Protein AF-A0A966SPJ3-F1 (afdb_monomer_lite)

Secondary structure (DSSP, 8-state):
-----B-HHHHHHHHHS-HHHHHHHHH-EEETTTTEEE-EEEEEEEEETTEEEEEEEETTT--EEEEEE--S-------

Foldseek 3Di:
DPPAAEDPLLVVLLVVDDPVRNVVQQQFFQDPVVRGGGHFPSWHWYDDPQWIKIWGAGPPPRDITIDIGDSDPPPPPPD

pLDDT: mean 88.54, std 16.13, range [39.66, 98.12]

Radius of gyration: 12.95 Å; chains: 1; bounding box: 31×40×26 Å

Structure (mmCIF, N/CA/C/O backbone):
data_AF-A0A966SPJ3-F1
#
_entry.id   AF-A0A966SPJ3-F1
#
loop_
_atom_site.group_PDB
_atom_site.id
_atom_site.type_symbol
_atom_site.label_atom_id
_atom_site.label_alt_id
_atom_site.label_comp_id
_atom_site.label_asym_id
_atom_site.label_entity_id
_atom_site.label_seq_id
_atom_site.pdbx_PDB_ins_code
_atom_site.Cartn_x
_atom_site.Cartn_y
_atom_site.Cartn_z
_atom_site.occupancy
_atom_site.B_iso_or_equiv
_atom_site.auth_seq_id
_atom_site.auth_comp_id
_atom_site.auth_asym_id
_atom_site.auth_atom_id
_atom_site.pdbx_PDB_model_num
ATOM 1 N N . MET A 1 1 ? 8.655 12.752 4.180 1.00 39.66 1 MET A N 1
ATOM 2 C CA . MET A 1 1 ? 7.802 11.647 3.696 1.00 39.66 1 MET A CA 1
ATOM 3 C C . MET A 1 1 ? 8.283 10.397 4.403 1.00 39.66 1 MET A C 1
ATOM 5 O O . MET A 1 1 ? 9.477 10.174 4.357 1.00 39.66 1 MET A O 1
ATOM 9 N N . GLY A 1 2 ? 7.425 9.672 5.125 1.00 41.25 2 GLY A N 1
ATOM 10 C CA . GLY A 1 2 ? 7.847 8.476 5.861 1.00 41.25 2 GLY A CA 1
ATOM 11 C C . GLY A 1 2 ? 8.308 7.395 4.891 1.00 41.25 2 GLY A C 1
ATOM 12 O O . GLY A 1 2 ? 7.523 6.921 4.072 1.00 41.25 2 GLY A O 1
ATOM 13 N N . ASP A 1 3 ? 9.588 7.064 4.954 1.00 49.44 3 ASP A N 1
ATOM 14 C CA . ASP A 1 3 ? 10.248 6.066 4.126 1.00 49.44 3 ASP A CA 1
ATOM 15 C C . ASP A 1 3 ? 9.804 4.695 4.636 1.00 49.44 3 ASP A C 1
ATOM 17 O O . ASP A 1 3 ? 10.383 4.111 5.554 1.00 49.44 3 ASP A O 1
ATOM 21 N N . GLY A 1 4 ? 8.706 4.192 4.075 1.00 59.78 4 GLY A N 1
ATOM 22 C CA . GLY A 1 4 ? 8.328 2.800 4.252 1.00 59.78 4 GLY A CA 1
ATOM 23 C C . GLY A 1 4 ? 9.530 1.923 3.920 1.00 59.78 4 GLY A C 1
ATOM 24 O O . GLY A 1 4 ? 10.057 1.990 2.810 1.00 59.78 4 GLY A O 1
ATOM 25 N N . LYS A 1 5 ? 10.013 1.131 4.884 1.00 85.56 5 LYS A N 1
ATOM 26 C CA . LYS A 1 5 ? 11.113 0.193 4.639 1.00 85.56 5 LYS A CA 1
ATOM 27 C C . LYS A 1 5 ? 10.621 -0.879 3.675 1.00 85.56 5 LYS A C 1
ATOM 29 O O . LYS A 1 5 ? 9.735 -1.658 4.017 1.00 85.56 5 LYS A O 1
ATOM 34 N N . PHE A 1 6 ? 11.193 -0.905 2.479 1.00 92.62 6 PHE A N 1
ATOM 35 C CA . PHE A 1 6 ? 11.014 -2.006 1.544 1.00 92.62 6 PHE A CA 1
ATOM 36 C C . PHE A 1 6 ? 12.211 -2.949 1.643 1.00 92.62 6 PHE A C 1
ATOM 38 O O . PHE A 1 6 ? 13.348 -2.499 1.797 1.00 92.62 6 PHE A O 1
ATOM 45 N N . SER A 1 7 ? 11.975 -4.255 1.521 1.00 93.81 7 SER A N 1
ATOM 46 C CA . SER A 1 7 ? 13.061 -5.181 1.183 1.00 93.81 7 SER A CA 1
ATOM 47 C C . SER A 1 7 ? 13.646 -4.811 -0.186 1.00 93.81 7 SER A C 1
ATOM 49 O O . SER A 1 7 ? 12.944 -4.251 -1.032 1.00 93.81 7 SER A O 1
ATOM 51 N N . THR A 1 8 ? 14.916 -5.139 -0.439 1.00 93.38 8 THR A N 1
ATOM 52 C CA . THR A 1 8 ? 15.582 -4.793 -1.706 1.00 93.38 8 THR A CA 1
ATOM 53 C C . THR A 1 8 ? 14.798 -5.293 -2.918 1.00 93.38 8 THR A C 1
ATOM 55 O O . THR A 1 8 ? 14.580 -4.540 -3.865 1.00 93.38 8 THR A O 1
ATOM 58 N N . ARG A 1 9 ? 14.316 -6.543 -2.880 1.00 93.50 9 ARG A N 1
ATOM 59 C CA . ARG A 1 9 ? 13.551 -7.121 -3.990 1.00 93.50 9 ARG A CA 1
ATOM 60 C C . ARG A 1 9 ? 12.174 -6.470 -4.132 1.00 93.50 9 ARG A C 1
ATOM 62 O O . ARG A 1 9 ? 11.804 -6.109 -5.246 1.00 93.50 9 ARG A O 1
ATOM 69 N N . ALA A 1 10 ? 11.475 -6.220 -3.024 1.00 94.50 10 ALA A N 1
ATOM 70 C CA . ALA A 1 10 ? 10.195 -5.513 -3.055 1.00 94.50 10 ALA A CA 1
ATOM 71 C C . ALA A 1 10 ? 10.333 -4.103 -3.626 1.00 94.50 10 ALA A C 1
ATOM 73 O O . ALA A 1 10 ? 9.464 -3.666 -4.365 1.00 94.50 10 ALA A O 1
ATOM 74 N N . ALA A 1 11 ? 11.413 -3.383 -3.306 1.00 94.06 11 ALA A N 1
ATOM 75 C CA . ALA A 1 11 ? 11.651 -2.045 -3.838 1.00 94.06 11 ALA A CA 1
ATOM 76 C C . ALA A 1 11 ? 11.818 -2.070 -5.364 1.00 94.06 11 ALA A C 1
ATOM 78 O O . ALA A 1 11 ? 11.263 -1.213 -6.051 1.00 94.06 11 ALA A O 1
ATOM 79 N N . VAL A 1 12 ? 12.533 -3.071 -5.892 1.00 93.56 12 VAL A N 1
ATOM 80 C CA . VAL A 1 12 ? 12.692 -3.269 -7.339 1.00 93.56 12 VAL A CA 1
ATOM 81 C C . VAL A 1 12 ? 11.340 -3.557 -7.987 1.00 93.56 12 VAL A C 1
ATOM 83 O O . VAL A 1 12 ? 10.955 -2.825 -8.895 1.00 93.56 12 VAL A O 1
ATOM 86 N N . LEU A 1 13 ? 10.584 -4.538 -7.489 1.00 93.50 13 LEU A N 1
ATOM 87 C CA . LEU A 1 13 ? 9.263 -4.893 -8.028 1.00 93.50 13 LEU A CA 1
ATOM 88 C C . LEU A 1 13 ? 8.265 -3.734 -7.912 1.00 93.50 13 LEU A C 1
ATOM 90 O O . LEU A 1 13 ? 7.579 -3.387 -8.860 1.00 93.50 13 LEU A O 1
ATOM 94 N N . TRP A 1 14 ? 8.239 -3.041 -6.780 1.00 94.50 14 TRP A N 1
ATOM 95 C CA . TRP A 1 14 ? 7.397 -1.864 -6.597 1.00 94.50 14 TRP A CA 1
ATOM 96 C C . TRP A 1 14 ? 7.773 -0.725 -7.552 1.00 94.50 14 TRP A C 1
ATOM 98 O O . TRP A 1 14 ? 6.909 0.038 -7.976 1.00 94.50 14 TRP A O 1
ATOM 108 N N . SER A 1 15 ? 9.052 -0.593 -7.918 1.00 93.06 15 SER A N 1
ATOM 109 C CA . SER A 1 15 ? 9.512 0.457 -8.834 1.00 93.06 15 SER A CA 1
ATOM 110 C C . SER A 1 15 ? 9.091 0.236 -10.290 1.00 93.06 15 SER A C 1
ATOM 112 O O . SER A 1 15 ? 8.987 1.219 -11.024 1.00 93.06 15 SER A O 1
ATOM 114 N N . THR A 1 16 ? 8.799 -1.008 -10.698 1.00 93.56 16 THR A N 1
ATOM 115 C CA . THR A 1 16 ? 8.305 -1.316 -12.054 1.00 93.56 16 THR A CA 1
ATOM 116 C C . THR A 1 16 ? 6.853 -0.877 -12.248 1.00 93.56 16 THR A C 1
ATOM 118 O O . THR A 1 16 ? 6.424 -0.634 -13.375 1.00 93.56 16 THR A O 1
ATOM 121 N N . ILE A 1 17 ? 6.101 -0.706 -11.156 1.00 92.25 17 ILE A N 1
ATOM 122 C CA . ILE A 1 17 ? 4.705 -0.278 -11.192 1.00 92.25 17 ILE A CA 1
ATOM 123 C C . ILE A 1 17 ? 4.635 1.244 -11.430 1.00 92.25 17 ILE A C 1
ATOM 125 O O . ILE A 1 17 ? 5.196 2.031 -10.647 1.00 92.25 17 ILE A O 1
ATOM 129 N N . PRO A 1 18 ? 3.896 1.711 -12.459 1.00 95.12 18 PRO A N 1
ATOM 130 C CA . PRO A 1 18 ? 3.735 3.136 -12.729 1.00 95.12 18 PRO A CA 1
ATOM 131 C C . PRO A 1 18 ? 3.243 3.903 -11.500 1.00 95.12 18 PRO A C 1
ATOM 133 O O . PRO A 1 18 ? 2.386 3.428 -10.755 1.00 95.12 18 PRO A O 1
ATOM 136 N N . LYS A 1 19 ? 3.748 5.126 -11.296 1.00 94.00 19 LYS A N 1
ATOM 137 C CA . LYS A 1 19 ? 3.421 5.950 -10.117 1.00 94.00 19 LYS A CA 1
ATOM 138 C C . LYS A 1 19 ? 1.908 6.075 -9.883 1.00 94.00 19 LYS A C 1
ATOM 140 O O . LYS A 1 19 ? 1.452 5.871 -8.766 1.00 94.00 19 LYS A O 1
ATOM 145 N N . GLN A 1 20 ? 1.135 6.326 -10.940 1.00 95.44 20 GLN A N 1
ATOM 146 C CA . GLN A 1 20 ? -0.324 6.439 -10.847 1.00 95.44 20 GLN A CA 1
ATOM 147 C C . GLN A 1 20 ? -0.991 5.123 -10.405 1.00 95.44 20 GLN A C 1
ATOM 149 O O . GLN A 1 20 ? -1.957 5.142 -9.646 1.00 95.44 20 GLN A O 1
ATOM 154 N N . ALA A 1 21 ? -0.475 3.974 -10.849 1.00 95.00 21 ALA A N 1
ATOM 155 C CA . ALA A 1 21 ? -0.972 2.673 -10.411 1.00 95.00 21 ALA A CA 1
ATOM 156 C C . ALA A 1 21 ? -0.625 2.422 -8.936 1.00 95.00 21 ALA A C 1
ATOM 158 O O . ALA A 1 21 ? -1.496 2.014 -8.172 1.00 95.00 21 ALA A O 1
ATOM 159 N N . ARG A 1 22 ? 0.594 2.769 -8.500 1.00 95.62 22 ARG A N 1
ATOM 160 C CA . ARG A 1 22 ? 0.983 2.714 -7.082 1.00 95.62 22 ARG A CA 1
ATOM 161 C C . ARG A 1 22 ? 0.083 3.569 -6.197 1.00 95.62 22 ARG A C 1
ATOM 163 O O . ARG A 1 22 ? -0.380 3.090 -5.171 1.00 95.62 22 ARG A O 1
ATOM 170 N N . GLU A 1 23 ? -0.213 4.802 -6.599 1.00 95.69 23 GLU A N 1
ATOM 171 C CA . GLU A 1 23 ? -1.128 5.687 -5.863 1.00 95.69 23 GLU A CA 1
ATOM 172 C C . GLU A 1 23 ? -2.527 5.071 -5.725 1.00 95.69 23 GLU A C 1
ATOM 174 O O . GLU A 1 23 ? -3.100 5.080 -4.637 1.00 95.69 23 GLU A O 1
ATOM 179 N N . ARG A 1 24 ? -3.053 4.464 -6.798 1.00 96.62 24 ARG A N 1
ATOM 180 C CA . ARG A 1 24 ? -4.342 3.757 -6.755 1.00 96.62 24 ARG A CA 1
ATOM 181 C C . ARG A 1 24 ? -4.309 2.541 -5.834 1.00 96.62 24 ARG A C 1
ATOM 183 O O . ARG A 1 24 ? -5.264 2.348 -5.089 1.00 96.62 24 ARG A O 1
ATOM 190 N N . ILE A 1 25 ? -3.233 1.756 -5.858 1.00 96.25 25 ILE A N 1
ATOM 191 C CA . ILE A 1 25 ? -3.052 0.602 -4.966 1.00 96.25 25 ILE A CA 1
ATOM 192 C C . ILE A 1 25 ? -3.044 1.059 -3.504 1.00 96.25 25 ILE A C 1
ATOM 194 O O . ILE A 1 25 ? -3.763 0.498 -2.682 1.00 96.25 25 ILE A O 1
ATOM 198 N N . LEU A 1 26 ? -2.279 2.107 -3.184 1.00 96.75 26 LEU A N 1
ATOM 199 C CA . LEU A 1 26 ? -2.187 2.637 -1.822 1.00 96.75 26 LEU A CA 1
ATOM 200 C C . LEU A 1 26 ? -3.508 3.249 -1.335 1.00 96.75 26 LEU A C 1
ATOM 202 O O . LEU A 1 26 ? -3.789 3.213 -0.141 1.00 96.75 26 LEU A O 1
ATOM 206 N N . ALA A 1 27 ? -4.328 3.792 -2.236 1.00 96.88 27 ALA A N 1
ATOM 207 C CA . ALA A 1 27 ? -5.643 4.334 -1.900 1.00 96.88 27 ALA A CA 1
ATOM 208 C C . ALA A 1 27 ? -6.731 3.259 -1.709 1.00 96.88 27 ALA A C 1
ATOM 210 O O . ALA A 1 27 ? -7.765 3.561 -1.117 1.00 96.88 27 ALA A O 1
ATOM 211 N N . ASN A 1 28 ? -6.519 2.033 -2.206 1.00 96.44 28 ASN A N 1
ATOM 212 C CA . ASN A 1 28 ? -7.541 0.984 -2.277 1.00 96.44 28 ASN A CA 1
ATOM 213 C C . ASN A 1 28 ? -7.068 -0.327 -1.631 1.00 96.44 28 ASN A C 1
ATOM 215 O O . ASN A 1 28 ? -6.888 -1.349 -2.298 1.00 96.44 28 ASN A O 1
ATOM 219 N N . VAL A 1 29 ? -6.888 -0.309 -0.311 1.00 96.38 29 VAL A N 1
ATOM 220 C CA . VAL A 1 29 ? -6.598 -1.506 0.487 1.00 96.38 29 VAL A CA 1
ATOM 221 C C . VAL A 1 29 ? -7.843 -1.917 1.260 1.00 96.38 29 VAL A C 1
ATOM 223 O O . VAL A 1 29 ? -8.429 -1.110 1.971 1.00 96.38 29 VAL A O 1
ATOM 226 N N . PHE A 1 30 ? -8.264 -3.175 1.143 1.00 97.50 30 PHE A N 1
ATOM 227 C CA . PHE A 1 30 ? -9.443 -3.654 1.860 1.00 97.50 30 PHE A CA 1
ATOM 228 C C . PHE A 1 30 ? -9.156 -3.788 3.359 1.00 97.50 30 PHE A C 1
ATOM 230 O O . PHE A 1 30 ? -8.224 -4.484 3.767 1.00 97.50 30 PHE A O 1
ATOM 237 N N . CYS A 1 31 ? -9.975 -3.146 4.192 1.00 98.12 31 CYS A N 1
ATOM 238 C CA . CYS A 1 31 ? -9.901 -3.280 5.641 1.00 98.12 31 CYS A CA 1
ATOM 239 C C . CYS A 1 31 ? -11.078 -4.110 6.154 1.00 98.12 31 CYS A C 1
ATOM 241 O O . CYS A 1 31 ? -12.218 -3.647 6.158 1.00 98.12 31 CYS A O 1
ATOM 243 N N . VAL A 1 32 ? -10.788 -5.299 6.685 1.00 96.69 32 VAL A N 1
ATOM 244 C CA . VAL A 1 32 ? -11.802 -6.232 7.210 1.00 96.69 32 VAL A CA 1
ATOM 245 C C . VAL A 1 32 ? -12.673 -5.629 8.315 1.00 96.69 32 VAL A C 1
ATOM 247 O O . VAL A 1 32 ? -13.850 -5.953 8.420 1.00 96.69 32 VAL A O 1
ATOM 250 N N . LYS A 1 33 ? -12.124 -4.715 9.125 1.00 97.62 33 LYS A N 1
ATOM 251 C CA . LYS A 1 33 ? -12.878 -4.042 10.191 1.00 97.62 33 LYS A CA 1
ATOM 252 C C . LYS A 1 33 ? -13.835 -2.986 9.654 1.00 97.62 33 LYS A C 1
ATOM 254 O O . LYS A 1 33 ? -14.916 -2.813 10.208 1.00 97.62 33 LYS A O 1
ATOM 259 N N . CYS A 1 34 ? -13.413 -2.237 8.638 1.00 97.38 34 CYS A N 1
ATOM 260 C CA . CYS A 1 34 ? -14.240 -1.196 8.035 1.00 97.38 34 CYS A CA 1
ATOM 261 C C . CYS A 1 34 ? -15.236 -1.763 7.021 1.00 97.38 34 CYS A C 1
ATOM 263 O O . CYS A 1 34 ? -16.242 -1.108 6.768 1.00 97.38 34 CYS A O 1
ATOM 265 N N . GLY A 1 35 ? -14.950 -2.943 6.464 1.00 97.38 35 GLY A N 1
ATOM 266 C CA . GLY A 1 35 ? -15.753 -3.575 5.421 1.00 97.38 35 GLY A CA 1
ATOM 267 C C . GLY A 1 35 ? -15.666 -2.865 4.068 1.00 97.38 35 GLY A C 1
ATOM 268 O O . GLY A 1 35 ? -16.571 -3.020 3.260 1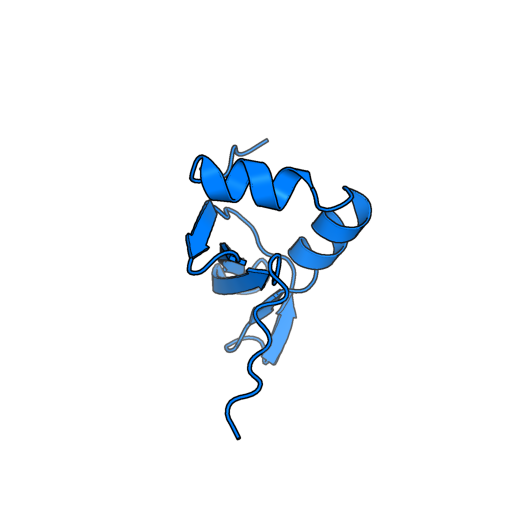.00 97.38 35 GLY A O 1
ATOM 269 N N . ASP A 1 36 ? -14.620 -2.067 3.832 1.00 97.19 36 ASP A N 1
ATOM 270 C CA . ASP A 1 36 ? -14.468 -1.259 2.618 1.00 97.19 36 ASP A CA 1
ATOM 271 C C . ASP A 1 36 ? -12.986 -1.054 2.257 1.00 97.19 36 ASP A C 1
ATOM 273 O O . ASP A 1 36 ? -12.081 -1.343 3.053 1.00 97.19 36 ASP A O 1
ATOM 277 N N . SER A 1 37 ? -12.749 -0.549 1.048 1.00 96.62 37 SER A N 1
ATOM 278 C CA . SER A 1 37 ? -11.449 -0.103 0.561 1.00 96.62 37 SER A CA 1
ATOM 279 C C . SER A 1 37 ? -11.074 1.232 1.192 1.00 96.62 37 SER A C 1
ATOM 281 O O . SER A 1 37 ? -11.837 2.195 1.189 1.00 96.62 37 SER A O 1
ATOM 283 N N . VAL A 1 38 ? -9.873 1.289 1.749 1.00 97.38 38 VAL A N 1
ATOM 284 C CA . VAL A 1 38 ? -9.350 2.440 2.477 1.00 97.38 38 VAL A CA 1
ATOM 285 C C . VAL A 1 38 ? -7.911 2.729 2.053 1.00 97.38 38 VAL A C 1
ATOM 287 O O . VAL A 1 38 ? -7.197 1.817 1.624 1.00 97.38 38 VAL A O 1
ATOM 290 N N . PRO A 1 39 ? -7.432 3.969 2.239 1.00 97.88 39 PRO A N 1
ATOM 291 C CA . PRO A 1 39 ? -6.017 4.261 2.099 1.00 97.88 39 PRO A CA 1
ATOM 292 C C . PRO A 1 39 ? -5.186 3.531 3.160 1.00 97.88 39 PRO A C 1
ATOM 294 O O . PRO A 1 39 ? -5.573 3.468 4.334 1.00 97.88 39 PRO A O 1
ATOM 297 N N . ILE A 1 40 ? -4.022 3.030 2.752 1.00 97.25 40 ILE A N 1
ATOM 298 C CA . ILE A 1 40 ? -3.001 2.499 3.655 1.00 97.25 40 ILE A CA 1
ATOM 299 C C . ILE A 1 40 ? -2.004 3.595 4.040 1.00 97.25 40 ILE A C 1
ATOM 301 O O . ILE A 1 40 ? -1.547 4.371 3.200 1.00 97.25 40 ILE A O 1
ATOM 305 N N . ILE A 1 41 ? -1.646 3.649 5.319 1.00 96.00 41 ILE A N 1
ATOM 306 C CA . ILE A 1 41 ? -0.643 4.571 5.864 1.00 96.00 41 ILE A CA 1
ATOM 307 C C . ILE A 1 41 ? 0.432 3.800 6.629 1.00 96.00 41 ILE A C 1
ATOM 309 O O . ILE A 1 41 ? 0.220 2.653 7.020 1.00 96.00 41 ILE A O 1
ATOM 313 N N . ASN A 1 42 ? 1.583 4.442 6.853 1.00 95.06 42 ASN A N 1
ATOM 314 C CA . ASN A 1 42 ? 2.713 3.885 7.610 1.00 95.06 42 ASN A CA 1
ATOM 315 C C . ASN A 1 42 ? 3.105 2.473 7.146 1.00 95.06 42 ASN A C 1
ATOM 317 O O . ASN A 1 42 ? 3.281 1.571 7.962 1.00 95.06 42 ASN A O 1
ATOM 321 N N . PHE A 1 43 ? 3.181 2.276 5.828 1.00 95.12 43 PHE A N 1
ATOM 322 C CA . PHE A 1 43 ? 3.359 0.952 5.251 1.00 95.12 43 PHE A CA 1
ATOM 323 C C . PHE A 1 43 ? 4.823 0.608 4.972 1.00 95.12 43 PHE A C 1
ATOM 325 O O . PHE A 1 43 ? 5.642 1.472 4.661 1.00 95.12 43 PHE A O 1
ATOM 332 N N . THR A 1 44 ? 5.130 -0.679 5.040 1.00 95.81 44 THR A N 1
ATOM 333 C CA . THR A 1 44 ? 6.365 -1.313 4.579 1.00 95.81 44 THR A CA 1
ATOM 334 C C . THR A 1 44 ? 6.053 -2.256 3.422 1.00 95.81 44 THR A C 1
ATOM 336 O O . THR A 1 44 ? 4.892 -2.591 3.172 1.00 95.81 44 THR A O 1
ATOM 339 N N . GLY A 1 45 ? 7.090 -2.662 2.692 1.00 95.12 45 GLY A N 1
ATOM 340 C CA . GLY A 1 45 ? 6.963 -3.594 1.575 1.00 95.12 45 GLY A CA 1
ATOM 341 C C . GLY A 1 45 ? 7.930 -4.760 1.708 1.00 95.12 45 GLY A C 1
ATOM 342 O O . GLY A 1 45 ? 9.139 -4.576 1.840 1.00 95.12 45 GLY A O 1
ATOM 343 N N . GLU A 1 46 ? 7.424 -5.977 1.631 1.00 95.62 46 GLU A N 1
ATOM 344 C CA . GLU A 1 46 ? 8.243 -7.184 1.565 1.00 95.62 46 GLU A CA 1
ATOM 345 C C . GLU A 1 46 ? 7.906 -7.971 0.307 1.00 95.62 46 GLU A C 1
ATOM 347 O O . GLU A 1 46 ? 6.780 -7.916 -0.181 1.00 95.62 46 GLU A O 1
ATOM 352 N N . GLU A 1 47 ? 8.905 -8.646 -0.252 1.00 94.00 47 GLU A N 1
ATOM 353 C CA . GLU A 1 47 ? 8.683 -9.518 -1.395 1.00 94.00 47 GLU A CA 1
ATOM 354 C C . GLU A 1 47 ? 8.377 -10.914 -0.869 1.00 94.00 47 GLU A C 1
ATOM 356 O O . GLU A 1 47 ? 9.024 -11.372 0.079 1.00 94.00 47 GLU A O 1
ATOM 361 N N . ARG A 1 48 ? 7.354 -11.541 -1.444 1.00 92.31 48 ARG A N 1
ATOM 362 C CA . ARG A 1 48 ? 6.971 -12.923 -1.171 1.00 92.31 48 ARG A CA 1
ATOM 363 C C . ARG A 1 48 ? 6.561 -13.568 -2.480 1.00 92.31 48 ARG A C 1
ATOM 365 O O . ARG A 1 48 ? 5.660 -13.057 -3.134 1.00 92.31 48 ARG A O 1
ATOM 372 N N . ASP A 1 49 ? 7.223 -14.663 -2.832 1.00 89.56 49 ASP A N 1
ATOM 373 C CA . ASP A 1 49 ? 6.903 -15.493 -3.997 1.00 89.56 49 ASP A CA 1
ATOM 374 C C . ASP A 1 49 ? 6.826 -14.711 -5.324 1.00 89.56 49 ASP A C 1
ATOM 376 O O . ASP A 1 49 ? 6.056 -15.040 -6.219 1.00 89.56 49 ASP A O 1
ATOM 380 N N . GLY A 1 50 ? 7.650 -13.668 -5.468 1.00 89.62 50 GLY A N 1
ATOM 381 C CA . GLY A 1 50 ? 7.668 -12.812 -6.654 1.00 89.62 50 GLY A CA 1
ATOM 382 C C . GLY A 1 50 ? 6.637 -11.680 -6.646 1.00 89.62 50 GLY A C 1
ATOM 383 O O . GLY A 1 50 ? 6.547 -10.955 -7.641 1.00 89.62 50 GLY A O 1
ATOM 384 N N . ASP A 1 51 ? 5.919 -11.484 -5.541 1.00 92.88 51 ASP A N 1
ATOM 385 C CA . ASP A 1 51 ? 4.911 -10.440 -5.358 1.00 92.88 51 ASP A CA 1
ATOM 386 C C . ASP A 1 51 ? 5.283 -9.454 -4.254 1.00 92.88 51 ASP A C 1
ATOM 388 O O . ASP A 1 51 ? 6.082 -9.735 -3.357 1.00 92.88 51 ASP A O 1
ATOM 392 N N . VAL A 1 52 ? 4.676 -8.266 -4.293 1.00 95.12 52 VAL A N 1
ATOM 393 C CA . VAL A 1 52 ? 4.888 -7.235 -3.273 1.00 95.12 52 VAL A CA 1
ATOM 394 C C . VAL A 1 52 ? 3.764 -7.279 -2.246 1.00 95.12 52 VAL A C 1
ATOM 396 O O . VAL A 1 52 ? 2.622 -6.918 -2.520 1.00 95.12 52 VAL A O 1
ATOM 399 N N . CYS A 1 53 ? 4.105 -7.653 -1.018 1.00 96.06 53 CYS A N 1
ATOM 400 C CA . CYS A 1 53 ? 3.223 -7.553 0.136 1.00 96.06 53 CYS A CA 1
ATOM 401 C C . CYS A 1 53 ? 3.427 -6.207 0.837 1.00 96.06 53 CYS A C 1
ATOM 403 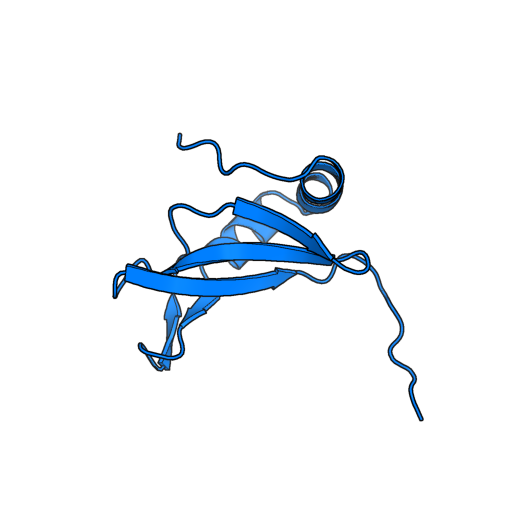O O . CYS A 1 53 ? 4.455 -5.968 1.473 1.00 96.06 53 CYS A O 1
ATOM 405 N N . LEU A 1 54 ? 2.428 -5.334 0.753 1.00 96.62 54 LEU A N 1
ATOM 406 C CA . LEU A 1 54 ? 2.371 -4.084 1.502 1.00 96.62 54 LEU A CA 1
ATOM 407 C C . LEU A 1 54 ? 1.709 -4.336 2.854 1.00 96.62 54 LEU A C 1
ATOM 4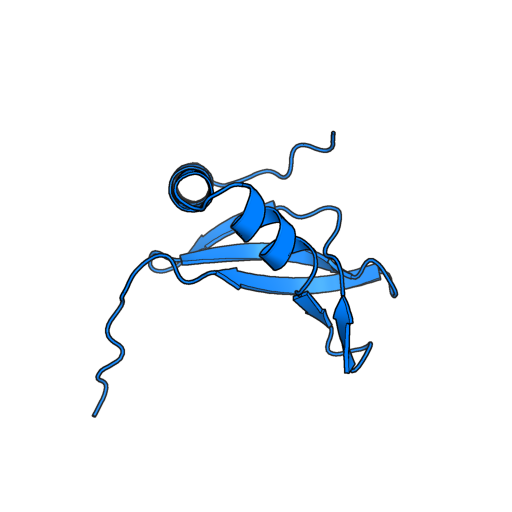09 O O . LEU A 1 54 ? 0.565 -4.785 2.898 1.00 96.62 54 LEU A O 1
ATOM 413 N N . LYS A 1 55 ? 2.396 -4.013 3.949 1.00 96.81 55 LYS A N 1
ATOM 414 C CA . LYS A 1 55 ? 1.856 -4.092 5.314 1.00 96.81 55 LYS A CA 1
ATOM 415 C C . LYS A 1 55 ? 1.824 -2.711 5.927 1.00 96.81 55 LYS A C 1
ATOM 417 O O . LYS A 1 55 ? 2.825 -2.012 5.876 1.00 96.81 55 LYS A O 1
ATOM 422 N N . GLY A 1 56 ? 0.707 -2.313 6.512 1.00 96.75 56 GLY A N 1
ATOM 423 C CA . GLY A 1 56 ? 0.553 -0.978 7.083 1.00 96.75 56 GLY A CA 1
ATOM 424 C C . GLY A 1 56 ? -0.735 -0.857 7.874 1.00 96.75 56 GLY A C 1
ATOM 425 O O . GLY A 1 56 ? -1.289 -1.856 8.324 1.00 96.75 56 GLY A O 1
ATOM 426 N N . LEU A 1 57 ? -1.217 0.371 8.042 1.00 97.62 57 LEU A N 1
ATOM 427 C CA . LEU A 1 57 ? -2.394 0.668 8.853 1.00 97.62 57 LEU A CA 1
ATOM 428 C C . LEU A 1 57 ? -3.526 1.236 7.996 1.00 97.62 57 LEU A C 1
ATOM 430 O O . LEU A 1 57 ? -3.301 2.004 7.061 1.00 97.62 57 LEU A O 1
ATOM 434 N N . CYS A 1 58 ? -4.758 0.888 8.352 1.00 98.06 58 CYS A N 1
ATOM 435 C CA . CYS A 1 58 ? -5.967 1.490 7.810 1.00 98.06 58 CYS A CA 1
ATOM 436 C C . CYS A 1 58 ? -6.041 2.967 8.212 1.00 98.06 58 CYS A C 1
ATOM 438 O O . CYS A 1 58 ? -6.104 3.280 9.401 1.00 98.06 58 CYS A O 1
ATOM 440 N N . ALA A 1 59 ? -6.135 3.877 7.240 1.00 97.62 59 ALA A N 1
ATOM 441 C CA . ALA A 1 59 ? -6.254 5.310 7.520 1.00 97.62 59 ALA A CA 1
ATOM 442 C C . ALA A 1 59 ? -7.524 5.693 8.311 1.00 97.62 59 ALA A C 1
ATOM 444 O O . ALA A 1 59 ? -7.564 6.755 8.925 1.00 97.62 59 ALA A O 1
ATOM 445 N N . LYS A 1 60 ? -8.564 4.844 8.300 1.00 97.81 60 LYS A N 1
ATOM 446 C CA . LYS A 1 60 ? -9.854 5.105 8.961 1.00 97.81 60 LYS A CA 1
ATOM 447 C C . LYS A 1 60 ? -9.916 4.600 10.403 1.00 97.81 60 LYS A C 1
ATOM 449 O O . LYS A 1 60 ? -10.443 5.299 11.261 1.00 97.81 60 LYS A O 1
ATOM 454 N N . CYS A 1 61 ? -9.444 3.381 10.668 1.00 97.81 61 CYS A N 1
ATOM 455 C CA . CYS A 1 61 ? -9.566 2.750 11.991 1.00 97.81 61 CYS A CA 1
ATOM 456 C C . CYS A 1 61 ? -8.229 2.416 12.663 1.00 97.81 61 CYS A C 1
ATOM 458 O O . CYS A 1 61 ? -8.235 1.956 13.800 1.00 97.81 61 CYS A O 1
ATOM 460 N N . GLY A 1 62 ? -7.099 2.617 11.981 1.00 97.38 62 GLY A N 1
ATOM 461 C CA . GLY A 1 62 ? -5.761 2.376 12.522 1.00 97.38 62 GLY A CA 1
ATOM 462 C 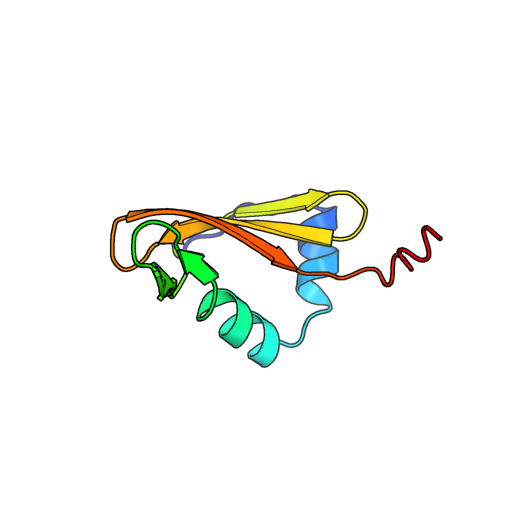C . GLY A 1 62 ? -5.363 0.905 12.660 1.00 97.38 62 GLY A C 1
ATOM 463 O O . GLY A 1 62 ? -4.234 0.637 13.053 1.00 97.38 62 GLY A O 1
ATOM 464 N N . LEU A 1 63 ? -6.245 -0.047 12.335 1.00 97.38 63 LEU A N 1
ATOM 465 C CA . LEU A 1 63 ? -5.906 -1.470 12.369 1.00 97.38 63 LEU A CA 1
ATOM 466 C C . LEU A 1 63 ? -4.959 -1.859 11.240 1.00 97.38 63 LEU A C 1
ATOM 468 O O . LEU A 1 63 ? -4.969 -1.254 10.166 1.00 97.38 63 LEU A O 1
ATOM 472 N N . GLU A 1 64 ? -4.191 -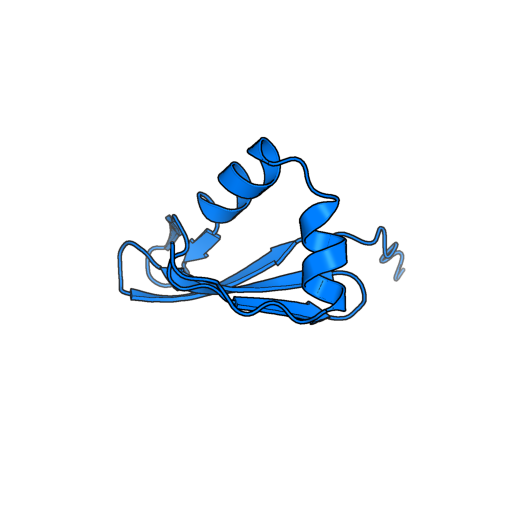2.914 11.490 1.00 97.75 64 GLU A N 1
ATOM 473 C CA . GLU A 1 64 ? -3.285 -3.493 10.510 1.00 97.75 64 GLU A CA 1
ATOM 474 C C . GLU A 1 64 ? -4.044 -3.989 9.276 1.00 97.75 64 GLU A C 1
ATOM 476 O O . GLU A 1 64 ? -5.103 -4.618 9.363 1.00 97.75 64 GLU A O 1
ATOM 481 N N . VAL A 1 65 ? -3.486 -3.680 8.111 1.00 97.56 65 VAL A N 1
ATOM 482 C CA . VAL A 1 65 ? -3.974 -4.114 6.806 1.00 97.56 65 VAL A CA 1
ATOM 483 C C . VAL A 1 65 ? -2.806 -4.599 5.962 1.00 97.56 65 VAL A C 1
ATOM 485 O O . VAL A 1 65 ? -1.676 -4.118 6.087 1.00 97.56 65 VAL A O 1
ATOM 488 N N . VAL A 1 66 ? -3.100 -5.549 5.078 1.00 96.62 66 VAL A N 1
ATOM 489 C CA . VAL A 1 66 ? -2.134 -6.100 4.131 1.00 96.62 66 VAL A CA 1
ATOM 490 C C . VAL A 1 66 ? -2.725 -6.040 2.731 1.00 96.62 66 VAL A C 1
ATOM 492 O O . VAL A 1 66 ? -3.883 -6.403 2.526 1.00 96.62 66 VAL A O 1
ATOM 495 N N . ARG A 1 67 ? -1.929 -5.586 1.763 1.00 96.06 67 ARG A N 1
ATOM 496 C CA . ARG A 1 67 ? -2.264 -5.614 0.338 1.00 96.06 67 ARG A CA 1
ATOM 497 C C . ARG A 1 67 ? -1.182 -6.369 -0.413 1.00 96.06 67 ARG A C 1
ATOM 499 O O . ARG A 1 67 ? -0.037 -5.932 -0.431 1.00 96.06 67 ARG A O 1
ATOM 506 N N . VAL A 1 68 ? -1.561 -7.468 -1.051 1.00 95.50 68 VAL A N 1
ATOM 507 C CA . VAL A 1 68 ? -0.701 -8.151 -2.020 1.00 95.50 68 VAL A CA 1
ATOM 508 C C . VAL A 1 68 ? -0.842 -7.449 -3.366 1.00 95.50 68 VAL A C 1
ATOM 510 O O . VAL A 1 68 ? -1.937 -7.024 -3.752 1.00 95.50 68 VAL A O 1
ATOM 513 N N . VAL A 1 69 ? 0.285 -7.265 -4.036 1.00 94.56 69 VAL A N 1
ATOM 514 C CA . VAL A 1 69 ? 0.385 -6.684 -5.365 1.00 94.56 69 VAL A CA 1
ATOM 515 C C . VAL A 1 69 ? 1.121 -7.692 -6.223 1.00 94.56 69 VAL A C 1
ATOM 517 O O . VAL A 1 69 ? 2.329 -7.872 -6.066 1.00 94.56 69 VAL A O 1
ATOM 520 N N . GLU A 1 70 ? 0.359 -8.344 -7.089 1.00 90.94 70 GLU A N 1
ATOM 521 C CA . GLU A 1 70 ? 0.861 -9.347 -8.018 1.00 90.94 70 GLU A CA 1
ATOM 522 C C . GLU A 1 70 ? 1.809 -8.666 -9.009 1.00 90.94 70 GLU A C 1
ATOM 524 O O . GLU A 1 70 ? 1.439 -7.706 -9.695 1.00 90.94 70 GLU A O 1
ATOM 529 N N . THR A 1 71 ? 3.064 -9.105 -9.016 1.00 81.75 71 THR A N 1
ATOM 530 C CA . THR A 1 71 ? 4.105 -8.595 -9.921 1.00 81.75 71 THR A CA 1
ATOM 531 C C . THR A 1 71 ? 4.725 -9.685 -10.779 1.00 81.75 71 THR A C 1
ATOM 533 O O . THR A 1 71 ? 5.393 -9.367 -11.763 1.00 81.75 71 THR A O 1
ATOM 536 N N . SER A 1 72 ? 4.467 -10.947 -10.443 1.00 67.12 72 SER A N 1
ATOM 537 C CA . SER A 1 72 ? 4.776 -12.098 -11.280 1.00 67.12 72 SER A CA 1
ATOM 538 C C . SER A 1 72 ? 3.467 -12.665 -11.825 1.00 67.12 72 SER A C 1
ATOM 540 O O . SER A 1 72 ? 2.529 -12.885 -11.066 1.00 67.12 72 SER A O 1
ATOM 542 N N . GLU A 1 73 ? 3.386 -12.942 -13.129 1.00 56.06 73 GLU A N 1
ATOM 543 C CA . GLU A 1 73 ? 2.388 -13.886 -13.646 1.00 56.06 73 GLU A CA 1
ATOM 544 C C . GLU A 1 73 ? 2.799 -15.290 -13.188 1.00 56.06 73 GLU A C 1
ATOM 546 O O . GLU A 1 73 ? 3.290 -16.102 -13.971 1.00 56.06 73 GLU A O 1
ATOM 551 N N . THR A 1 74 ? 2.684 -15.581 -11.893 1.00 52.06 74 THR A N 1
ATOM 552 C CA . THR A 1 74 ? 2.738 -16.966 -11.440 1.00 52.06 74 THR A CA 1
ATOM 553 C C . THR A 1 74 ? 1.392 -17.561 -11.814 1.00 52.06 74 THR A C 1
ATOM 555 O O . THR A 1 74 ? 0.433 -17.496 -11.045 1.00 52.06 74 THR A O 1
ATOM 558 N N . ASP A 1 75 ? 1.313 -18.054 -13.052 1.00 49.03 75 ASP A N 1
ATOM 559 C CA . ASP A 1 75 ? 0.225 -18.880 -13.561 1.00 49.03 75 ASP A CA 1
ATOM 560 C C . ASP A 1 75 ? -0.115 -19.936 -12.507 1.00 49.03 75 ASP A C 1
ATOM 562 O O . ASP A 1 75 ? 0.554 -20.955 -12.347 1.00 49.03 75 ASP A O 1
ATOM 566 N N . SER A 1 76 ? -1.158 -19.655 -11.736 1.00 53.97 76 SER A N 1
ATOM 567 C CA . SER A 1 76 ? -1.755 -20.606 -10.815 1.00 53.97 76 SER A CA 1
ATOM 568 C C . SER A 1 76 ? -2.710 -21.489 -11.613 1.00 53.97 76 SER A C 1
ATOM 570 O O . SER A 1 76 ? -3.873 -21.636 -11.248 1.00 53.97 76 SER A O 1
ATOM 572 N N . SER A 1 77 ? -2.238 -22.087 -12.713 1.00 52.44 77 SER A N 1
ATOM 573 C CA . SER A 1 77 ? -2.901 -23.236 -13.329 1.00 52.44 77 SER A CA 1
ATOM 574 C C . SER A 1 77 ? -2.622 -24.475 -12.476 1.00 52.44 77 SER A C 1
ATOM 576 O O . SER A 1 77 ? -1.925 -25.405 -12.870 1.00 52.44 77 SER A O 1
ATOM 578 N N . GLY A 1 78 ? -3.155 -24.471 -11.256 1.00 55.03 78 GLY A N 1
ATOM 579 C CA . GLY A 1 78 ? -3.363 -25.679 -10.470 1.00 55.03 78 GLY A CA 1
ATOM 580 C C . GLY A 1 78 ? -4.734 -26.245 -10.817 1.00 55.03 78 GLY A C 1
ATOM 581 O O . GLY A 1 78 ? -5.710 -25.904 -10.153 1.00 55.03 78 GLY A O 1
ATOM 582 N N . ASN 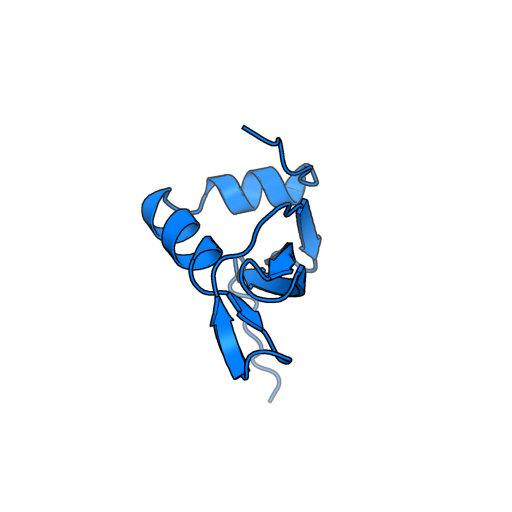A 1 79 ? -4.803 -27.046 -11.885 1.00 43.16 79 ASN A N 1
ATOM 583 C CA . ASN A 1 79 ? -5.933 -27.943 -12.149 1.00 43.16 79 ASN A CA 1
ATOM 584 C C . ASN A 1 79 ? -5.868 -29.170 -11.236 1.00 43.16 79 ASN A C 1
ATOM 586 O O . ASN A 1 79 ? -4.771 -29.769 -11.165 1.00 43.16 79 ASN A O 1
#

Sequence (79 aa):
MGDGKFSTRAAVLWSTIPKQARERILANVFCVKCGDSVPIINFTGEERDGDVCLKGLCAKCGLEVVRVVETSETDSSGN